Protein AF-A0A2R6D228-F1 (afdb_monomer_lite)

pLDDT: mean 75.52, std 16.78, range [39.47, 97.06]

Sequence (105 aa):
MRTRSTAFRLDEDVYERLKSEKRDDETFSEVVNRLIGDWSLLDLAGTATEAETARHREILEAAEREQLEQRSGLACYRRAIASQYLPLQSKRRVWKLQSSGSATT

Foldseek 3Di:
DPDDDDDDDDDPVVVVVLVVQDDPPDDSVVSCCVVPVVDDPVVCPPVDDPVRVVVVVVVVVVVVVVVVVVVVVVVVVVVVVCVVCVVVVVVVVVVVVPPPPDDDD

Structure (mmCIF, N/CA/C/O backbone):
data_AF-A0A2R6D228-F1
#
_entry.id   AF-A0A2R6D228-F1
#
loop_
_atom_site.group_PDB
_atom_site.id
_atom_site.type_symbol
_atom_site.label_atom_id
_atom_site.label_alt_id
_atom_site.label_comp_id
_atom_site.label_asym_id
_atom_site.label_entity_id
_atom_site.label_seq_id
_atom_site.pdbx_PDB_ins_code
_atom_site.Cartn_x
_atom_site.Cartn_y
_atom_site.Cartn_z
_atom_site.occupancy
_atom_site.B_iso_or_equiv
_atom_site.auth_seq_id
_atom_site.auth_comp_id
_atom_site.auth_asym_id
_atom_site.auth_atom_id
_atom_site.pdbx_PDB_model_num
ATOM 1 N N . MET A 1 1 ? -0.927 -9.260 25.481 1.00 40.56 1 MET A N 1
ATOM 2 C CA . MET A 1 1 ? -0.517 -9.204 24.059 1.00 40.56 1 MET A CA 1
ATOM 3 C C . MET A 1 1 ? 0.795 -8.438 23.961 1.00 40.56 1 MET A C 1
ATOM 5 O O . MET A 1 1 ? 0.887 -7.377 24.557 1.00 40.56 1 MET A O 1
ATOM 9 N N . ARG A 1 2 ? 1.821 -8.964 23.278 1.00 44.84 2 ARG A N 1
ATOM 10 C CA . ARG A 1 2 ? 3.023 -8.181 22.936 1.00 44.84 2 ARG A CA 1
ATOM 11 C C . ARG A 1 2 ? 2.704 -7.404 21.659 1.00 44.84 2 ARG A C 1
ATOM 13 O O . ARG 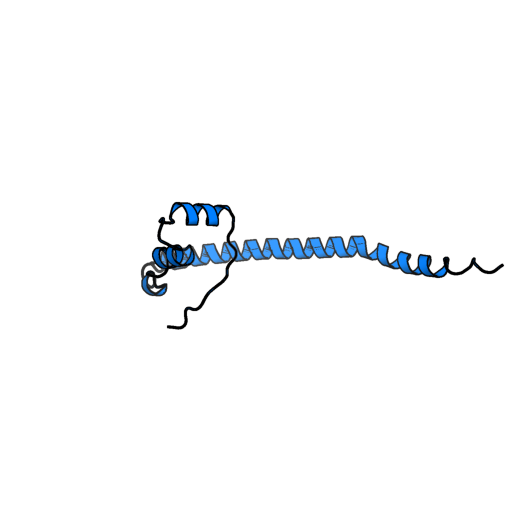A 1 2 ? 2.608 -8.021 20.602 1.00 44.84 2 ARG A O 1
ATOM 20 N N . THR A 1 3 ? 2.485 -6.097 21.751 1.00 52.47 3 THR A N 1
ATOM 21 C CA . THR A 1 3 ? 2.372 -5.231 20.572 1.00 52.47 3 THR A CA 1
ATOM 22 C C . THR A 1 3 ? 3.727 -5.197 19.869 1.00 52.47 3 THR A C 1
ATOM 24 O O . THR A 1 3 ? 4.739 -4.826 20.461 1.00 52.47 3 THR A O 1
ATOM 27 N N . ARG A 1 4 ? 3.774 -5.660 18.616 1.00 64.81 4 ARG A N 1
ATOM 28 C CA . ARG A 1 4 ? 4.955 -5.512 17.761 1.00 64.81 4 ARG A CA 1
ATOM 29 C C . ARG A 1 4 ? 4.907 -4.105 17.169 1.00 64.81 4 ARG A C 1
ATOM 31 O O . ARG A 1 4 ? 3.998 -3.805 16.403 1.00 64.81 4 ARG A O 1
ATOM 38 N N . SER A 1 5 ? 5.843 -3.241 17.550 1.00 66.06 5 SER A N 1
ATOM 39 C CA . SER A 1 5 ? 6.001 -1.919 16.946 1.00 66.06 5 SER A CA 1
ATOM 40 C C . SER A 1 5 ? 6.887 -2.020 15.703 1.00 66.06 5 SER A C 1
ATOM 42 O O . SER A 1 5 ? 7.969 -2.605 15.745 1.00 66.06 5 SER A O 1
ATOM 44 N N . THR A 1 6 ? 6.418 -1.455 14.591 1.00 74.50 6 THR A N 1
ATOM 45 C CA . THR A 1 6 ? 7.163 -1.379 13.327 1.00 74.50 6 THR A CA 1
ATOM 46 C C . THR A 1 6 ? 7.431 0.088 13.026 1.00 74.50 6 THR A C 1
ATOM 48 O O . THR A 1 6 ? 6.497 0.884 12.990 1.00 74.50 6 THR A O 1
ATOM 51 N N . ALA A 1 7 ? 8.698 0.455 12.834 1.00 79.88 7 ALA A N 1
ATOM 52 C CA . ALA A 1 7 ? 9.090 1.805 12.445 1.00 79.88 7 ALA A CA 1
ATOM 53 C C . ALA A 1 7 ? 9.343 1.853 10.934 1.00 79.88 7 ALA A C 1
ATOM 55 O O . ALA A 1 7 ? 10.078 1.023 10.401 1.00 79.88 7 ALA A O 1
ATOM 56 N N . PHE A 1 8 ? 8.755 2.831 10.252 1.00 80.94 8 PHE A N 1
ATOM 57 C CA . PHE A 1 8 ? 8.920 3.054 8.819 1.00 80.94 8 PHE A CA 1
ATOM 58 C C . PHE A 1 8 ? 9.092 4.548 8.541 1.00 80.94 8 PHE A C 1
ATOM 60 O O . PHE A 1 8 ? 8.713 5.395 9.351 1.00 80.94 8 PHE A O 1
ATOM 67 N N . ARG A 1 9 ? 9.731 4.874 7.416 1.00 86.31 9 ARG A N 1
ATOM 68 C CA . ARG A 1 9 ? 9.870 6.253 6.942 1.00 86.31 9 ARG A CA 1
ATOM 69 C C . ARG A 1 9 ? 8.703 6.560 6.018 1.00 86.31 9 ARG A C 1
ATOM 71 O O . ARG A 1 9 ? 8.395 5.752 5.147 1.00 86.31 9 ARG A O 1
ATOM 78 N N . LEU A 1 10 ? 8.087 7.715 6.222 1.00 85.56 10 LEU A N 1
ATOM 79 C CA . LEU A 1 10 ? 7.065 8.248 5.338 1.00 85.56 10 LEU A CA 1
ATOM 80 C C . LEU A 1 10 ? 7.624 9.439 4.582 1.00 85.56 10 LEU A C 1
ATOM 82 O O . LEU A 1 10 ? 8.428 10.196 5.128 1.00 85.56 10 LEU A O 1
ATOM 86 N N . ASP A 1 11 ? 7.186 9.562 3.337 1.00 92.44 11 ASP A N 1
ATOM 87 C CA . ASP A 1 11 ? 7.305 10.810 2.602 1.00 92.44 11 ASP A CA 1
ATOM 88 C C . ASP A 1 11 ? 6.315 11.842 3.172 1.00 92.44 11 ASP A C 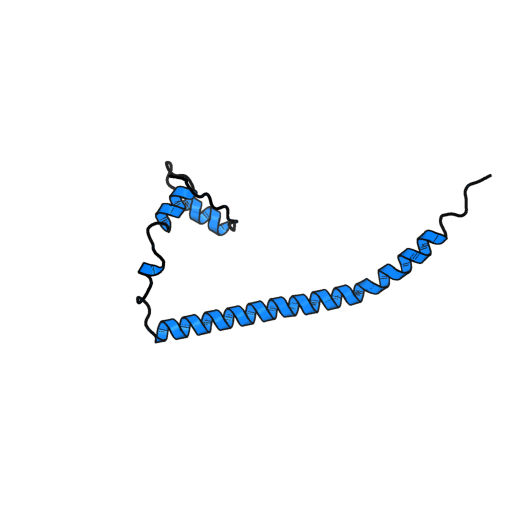1
ATOM 90 O O . ASP A 1 11 ? 5.313 11.465 3.793 1.00 92.44 11 ASP A O 1
ATOM 94 N N . GLU A 1 12 ? 6.597 13.127 2.976 1.00 90.44 12 GLU A N 1
ATOM 95 C CA . GLU A 1 12 ? 5.819 14.228 3.557 1.00 90.44 12 GLU A CA 1
ATOM 96 C C . GLU A 1 12 ? 4.367 14.197 3.064 1.00 90.44 12 GLU A C 1
ATOM 98 O O . GLU A 1 12 ? 3.428 14.283 3.857 1.00 90.44 12 GLU A O 1
ATOM 103 N N . ASP A 1 13 ? 4.174 13.944 1.769 1.00 90.50 13 ASP A N 1
ATOM 104 C CA . ASP A 1 13 ? 2.842 13.873 1.162 1.00 90.50 13 ASP A CA 1
ATOM 105 C C . ASP A 1 13 ? 2.002 12.736 1.768 1.00 90.50 13 ASP A C 1
ATOM 107 O O . ASP A 1 13 ? 0.786 12.848 1.957 1.00 90.50 13 ASP A O 1
ATOM 111 N N . VAL A 1 14 ? 2.656 11.623 2.112 1.00 89.00 14 VAL A N 1
ATOM 112 C CA . VAL A 1 14 ? 2.002 10.469 2.741 1.00 89.00 14 VAL A CA 1
ATOM 113 C C . VAL A 1 14 ? 1.674 10.769 4.200 1.00 89.00 14 VAL A C 1
ATOM 115 O O . VAL A 1 14 ? 0.610 10.370 4.680 1.00 89.00 14 VAL A O 1
ATOM 118 N N . TYR A 1 15 ? 2.557 11.482 4.903 1.00 88.88 15 TYR A N 1
ATOM 119 C CA . TYR A 1 15 ? 2.316 11.909 6.277 1.00 88.88 15 TYR A CA 1
ATOM 120 C C . TYR A 1 15 ? 1.099 12.836 6.376 1.00 88.88 15 TYR A C 1
ATOM 122 O O . TYR A 1 15 ? 0.205 12.577 7.187 1.00 88.88 15 TYR A O 1
ATOM 130 N N . GLU A 1 16 ? 1.011 13.859 5.525 1.00 91.06 16 GLU A N 1
ATOM 131 C CA . GLU A 1 16 ? -0.117 14.797 5.549 1.00 91.06 16 GLU A CA 1
ATOM 132 C C . GLU A 1 16 ? -1.441 14.116 5.177 1.00 91.06 16 GLU A C 1
ATOM 134 O O . GLU A 1 16 ? -2.469 14.377 5.806 1.00 91.06 16 GLU A O 1
ATOM 139 N N . ARG A 1 17 ? -1.421 13.149 4.253 1.00 89.56 17 ARG A N 1
ATOM 140 C CA . ARG A 1 17 ? -2.608 12.336 3.949 1.00 89.56 17 ARG A CA 1
ATOM 141 C C . ARG A 1 17 ? -3.026 11.435 5.113 1.00 89.56 17 ARG A C 1
ATOM 143 O O . ARG A 1 17 ? -4.213 11.267 5.374 1.00 89.56 17 ARG A O 1
ATOM 150 N N . LEU A 1 18 ? -2.073 10.848 5.834 1.00 89.00 18 LEU A N 1
ATOM 151 C CA . LEU A 1 18 ? -2.393 10.033 7.008 1.00 89.00 18 LEU A CA 1
ATOM 152 C C . LEU A 1 18 ? -2.959 10.897 8.145 1.00 89.00 18 LEU A C 1
ATOM 154 O O . LEU A 1 18 ? -3.845 10.471 8.883 1.00 89.00 18 LEU A O 1
ATOM 158 N N . LYS A 1 19 ? -2.461 12.127 8.265 1.00 88.00 19 LYS A N 1
ATOM 159 C CA . LYS A 1 19 ? -2.907 13.118 9.243 1.00 88.00 19 LYS A CA 1
ATOM 160 C C . LYS A 1 19 ? -4.302 13.663 8.937 1.00 88.00 19 LYS A C 1
ATOM 162 O O . LYS A 1 19 ? -5.049 13.884 9.883 1.00 88.00 19 LYS A O 1
ATOM 167 N N . SER A 1 20 ? -4.686 13.833 7.669 1.00 90.50 20 SER A N 1
ATOM 168 C CA . SER A 1 20 ? -6.050 14.265 7.314 1.00 90.50 20 SER A CA 1
ATOM 169 C C . SER A 1 20 ? -7.120 13.230 7.664 1.00 90.50 20 SER A C 1
ATOM 171 O O . SER A 1 20 ? -8.254 13.590 7.957 1.00 90.50 20 SER A O 1
ATOM 173 N N . GLU A 1 21 ? -6.762 11.947 7.647 1.00 87.81 21 GLU A N 1
ATOM 174 C CA . GLU A 1 21 ? -7.660 10.837 7.992 1.00 87.81 21 GLU A CA 1
ATOM 175 C C . GLU A 1 21 ? -7.711 10.540 9.501 1.00 87.81 21 GLU A C 1
ATOM 177 O O . GLU A 1 21 ? -8.530 9.726 9.947 1.00 87.81 21 GLU A O 1
ATOM 182 N N . LYS A 1 22 ? -6.832 11.175 10.289 1.00 90.88 22 LYS A N 1
ATOM 183 C CA . LYS A 1 22 ? -6.690 10.956 11.729 1.00 90.88 22 LYS A CA 1
ATOM 184 C C . LYS A 1 22 ? -7.851 11.596 12.497 1.00 90.88 22 LYS A C 1
ATOM 186 O O . LYS A 1 22 ? -8.100 12.793 12.391 1.00 90.88 22 LYS A O 1
ATOM 191 N N . ARG A 1 23 ? -8.500 10.805 13.348 1.00 90.06 23 ARG A N 1
ATOM 192 C CA . ARG A 1 23 ? -9.476 11.252 14.354 1.00 90.06 23 ARG A CA 1
ATOM 193 C C . ARG A 1 23 ? -8.776 11.768 15.618 1.00 90.06 23 ARG A C 1
ATOM 195 O O . ARG A 1 23 ? -7.620 11.439 15.900 1.00 90.06 23 ARG A O 1
ATOM 202 N N . ASP A 1 24 ? -9.478 12.576 16.403 1.00 82.69 24 ASP A N 1
ATOM 203 C CA . ASP A 1 24 ? -8.887 1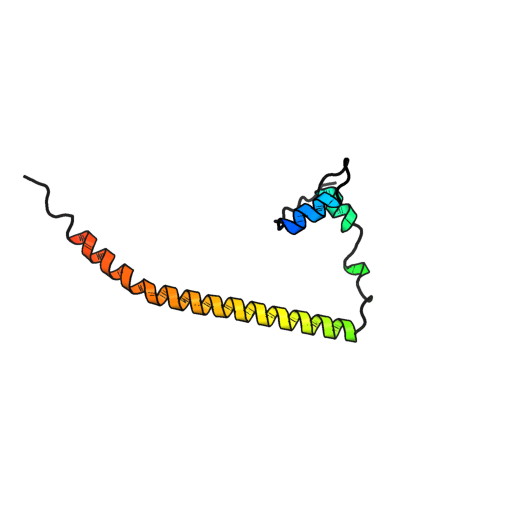3.254 17.565 1.00 82.69 24 ASP A CA 1
ATOM 204 C C . ASP A 1 24 ? -8.380 12.273 18.638 1.00 82.69 24 ASP A C 1
ATOM 206 O O . ASP A 1 24 ? -7.278 12.457 19.158 1.00 82.69 24 ASP A O 1
ATOM 210 N N . ASP A 1 25 ? -9.101 11.170 18.861 1.00 86.81 25 ASP A N 1
ATOM 211 C CA . ASP A 1 25 ? -8.812 10.175 19.907 1.00 86.81 25 ASP A CA 1
ATOM 212 C C . ASP A 1 25 ? -7.891 9.011 19.482 1.00 86.81 25 ASP A C 1
ATOM 214 O O . ASP A 1 25 ? -7.702 8.075 20.255 1.00 86.81 25 ASP A O 1
ATOM 218 N N . GLU A 1 26 ? -7.312 9.024 18.273 1.00 85.31 26 GLU A N 1
ATOM 219 C CA . GLU A 1 26 ? -6.446 7.928 17.791 1.00 85.31 26 GLU A CA 1
ATOM 220 C C . GLU A 1 26 ? -4.986 8.352 17.575 1.00 85.31 26 GLU A C 1
ATOM 222 O O . GLU A 1 26 ? -4.670 9.495 17.232 1.00 85.31 26 GLU A O 1
ATOM 227 N N . THR A 1 27 ? -4.063 7.413 17.761 1.00 88.38 27 THR A N 1
ATOM 228 C CA . THR A 1 27 ? -2.649 7.528 17.385 1.00 88.38 27 THR A CA 1
ATOM 229 C C . THR A 1 27 ? -2.449 7.165 15.914 1.00 88.38 27 THR A C 1
ATOM 231 O O . THR A 1 27 ? -3.231 6.423 15.331 1.00 88.38 27 THR A O 1
ATOM 234 N N . PHE A 1 28 ? -1.352 7.611 15.297 1.00 85.38 28 PHE A N 1
ATOM 235 C CA . PHE A 1 28 ? -1.040 7.244 13.907 1.00 85.38 28 PHE A CA 1
ATOM 236 C C . PHE A 1 28 ? -0.975 5.728 13.678 1.00 85.38 28 PHE A C 1
ATOM 238 O O . PHE A 1 28 ? -1.433 5.241 12.650 1.00 85.38 28 PHE A O 1
ATOM 245 N N . SER A 1 29 ? -0.448 4.969 14.640 1.00 83.06 29 SER A N 1
ATOM 246 C CA . SER A 1 29 ? -0.422 3.505 14.565 1.00 83.06 29 SER A CA 1
ATOM 247 C C . SER A 1 29 ? -1.831 2.903 14.532 1.00 83.06 29 SER A C 1
ATOM 249 O O . SER A 1 29 ? -2.054 1.902 13.856 1.00 83.06 29 SER A O 1
ATOM 251 N N . GLU A 1 30 ? -2.787 3.512 15.235 1.00 86.25 30 GLU A N 1
ATOM 252 C CA . GLU A 1 30 ? -4.193 3.096 15.234 1.00 86.25 30 GLU A CA 1
ATOM 253 C C . GLU A 1 30 ? -4.905 3.503 13.944 1.00 86.25 30 GLU A C 1
ATOM 255 O O . GLU A 1 30 ? -5.643 2.685 13.404 1.00 86.25 30 GLU A O 1
ATOM 260 N N . VAL A 1 31 ? -4.608 4.686 13.387 1.00 90.00 31 VAL A N 1
ATOM 261 C CA . VAL A 1 31 ? -5.086 5.091 12.049 1.00 90.00 31 VAL A CA 1
ATOM 262 C C . VAL A 1 31 ? -4.667 4.052 11.016 1.00 90.00 31 VAL A C 1
ATOM 264 O O . VAL A 1 31 ? -5.494 3.556 10.257 1.00 90.00 31 VAL A O 1
ATOM 267 N N . VAL A 1 32 ? -3.378 3.695 11.006 1.00 85.50 32 VAL A N 1
ATOM 268 C CA . VAL A 1 32 ? -2.835 2.700 10.078 1.00 85.50 32 VAL A CA 1
ATOM 269 C C . VAL A 1 32 ? -3.542 1.365 10.293 1.00 85.50 32 VAL A C 1
ATOM 271 O O . VAL A 1 32 ? -4.102 0.821 9.349 1.00 85.50 32 VAL A O 1
ATOM 274 N N . ASN A 1 33 ? -3.625 0.867 11.526 1.00 84.19 33 ASN A N 1
ATOM 275 C CA . ASN A 1 33 ? -4.330 -0.388 11.793 1.00 84.19 33 ASN A CA 1
ATOM 276 C C . ASN A 1 33 ? -5.818 -0.345 11.402 1.00 84.19 33 ASN A C 1
ATOM 278 O O . ASN A 1 33 ? -6.335 -1.352 10.944 1.00 84.19 33 ASN A O 1
ATOM 282 N N . ARG A 1 34 ? -6.506 0.794 11.513 1.00 86.06 34 ARG A N 1
ATOM 283 C CA . ARG A 1 34 ? -7.895 0.945 11.050 1.00 86.06 34 ARG A CA 1
ATOM 284 C C . ARG A 1 34 ? -7.999 0.930 9.526 1.00 86.06 34 ARG A C 1
ATOM 286 O O . ARG A 1 34 ? -8.917 0.333 8.979 1.00 86.06 34 ARG A O 1
ATOM 293 N N . LEU A 1 35 ? -7.090 1.620 8.841 1.00 84.31 35 LEU A N 1
ATOM 294 C CA . LEU A 1 35 ? -7.131 1.751 7.385 1.00 84.31 35 LEU A CA 1
ATOM 295 C C . LEU A 1 35 ? -6.678 0.477 6.663 1.00 84.31 35 LEU A C 1
ATOM 297 O O . LEU A 1 35 ? -7.191 0.193 5.586 1.00 84.31 35 LEU A O 1
ATOM 301 N N . ILE A 1 36 ? -5.719 -0.265 7.227 1.00 80.06 36 ILE A N 1
ATOM 302 C CA . ILE A 1 36 ? -5.105 -1.428 6.562 1.00 80.06 36 ILE A CA 1
ATOM 303 C C . ILE A 1 36 ? -5.140 -2.725 7.378 1.00 80.06 36 ILE A C 1
ATOM 305 O O . ILE A 1 36 ? -4.876 -3.786 6.825 1.00 80.06 36 ILE A O 1
ATOM 309 N N . GLY A 1 37 ? -5.423 -2.673 8.679 1.00 73.56 37 GLY A N 1
ATOM 310 C CA . GLY A 1 37 ? -5.310 -3.837 9.566 1.00 73.56 37 GLY A CA 1
ATOM 311 C C . GLY A 1 37 ? -6.439 -4.855 9.420 1.00 73.56 37 GLY A C 1
ATOM 312 O O . GLY A 1 37 ? -6.211 -6.030 9.698 1.00 73.56 37 GLY A O 1
ATOM 313 N N . ASP A 1 38 ? -7.609 -4.436 8.934 1.00 69.00 38 ASP A N 1
ATOM 314 C CA . ASP A 1 38 ? -8.733 -5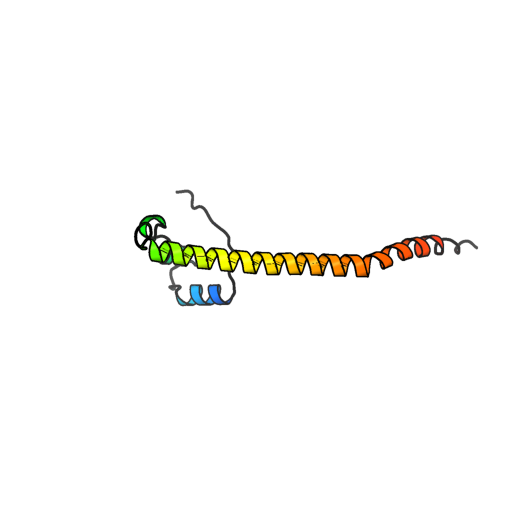.342 8.661 1.00 69.00 38 ASP A CA 1
ATOM 315 C C . ASP A 1 38 ? -8.618 -6.048 7.300 1.00 69.00 38 ASP A C 1
ATOM 317 O O . ASP A 1 38 ? -9.402 -6.944 7.005 1.00 69.00 38 ASP A O 1
ATOM 321 N N . TRP A 1 39 ? -7.665 -5.645 6.454 1.00 69.62 39 TRP A N 1
ATOM 322 C CA . TRP A 1 39 ? -7.519 -6.181 5.103 1.00 69.62 39 TRP A CA 1
ATOM 323 C C . TRP A 1 39 ? -6.419 -7.237 5.108 1.00 69.62 39 TRP A C 1
ATOM 325 O O . TRP A 1 39 ? -5.227 -6.921 5.192 1.00 69.62 39 TRP A O 1
ATOM 335 N N . SER A 1 40 ? -6.797 -8.510 4.998 1.00 73.88 40 SER A N 1
ATOM 336 C CA . SER A 1 40 ? -5.819 -9.562 4.752 1.00 73.88 40 SER A CA 1
ATOM 337 C C . SER A 1 40 ? -5.401 -9.520 3.285 1.00 73.88 40 SER A C 1
ATOM 339 O O . SER A 1 40 ? -6.239 -9.449 2.391 1.00 73.88 40 SER A O 1
ATOM 341 N N . LEU A 1 41 ? -4.102 -9.661 2.994 1.00 71.81 41 LEU A N 1
ATOM 342 C CA . LEU A 1 41 ? -3.652 -9.882 1.610 1.00 71.81 41 LEU A CA 1
ATOM 343 C C . LEU A 1 41 ? -4.301 -11.129 0.990 1.00 71.81 41 LEU A C 1
ATOM 345 O O . LEU A 1 41 ? -4.424 -11.216 -0.229 1.00 71.81 41 LEU A O 1
ATOM 349 N N . LEU A 1 42 ? -4.735 -12.082 1.821 1.00 79.12 42 LEU A N 1
ATOM 350 C CA . LEU A 1 42 ? -5.484 -13.249 1.365 1.00 79.12 42 LEU A CA 1
ATOM 351 C C . LEU A 1 42 ? -6.903 -12.895 0.904 1.00 79.12 42 LEU A C 1
ATOM 353 O O . LEU A 1 42 ? -7.420 -13.593 0.040 1.00 79.12 42 LEU A O 1
ATOM 357 N N . ASP A 1 43 ? -7.497 -11.805 1.394 1.00 80.94 43 ASP A N 1
ATOM 358 C CA . ASP A 1 43 ? -8.826 -11.350 0.955 1.00 80.94 43 ASP A CA 1
ATOM 359 C C . ASP A 1 43 ? -8.794 -10.808 -0.482 1.00 80.94 43 ASP A C 1
ATOM 361 O O . ASP A 1 43 ? -9.813 -10.760 -1.165 1.00 80.94 43 ASP A O 1
ATOM 365 N N . LEU A 1 44 ? -7.607 -10.437 -0.973 1.00 79.25 44 LEU A N 1
ATOM 366 C CA . LEU A 1 44 ? -7.383 -10.039 -2.362 1.00 79.25 44 LEU A CA 1
ATOM 367 C C . LEU A 1 44 ? -7.120 -11.244 -3.282 1.00 79.25 44 LEU A C 1
ATOM 369 O O . LEU A 1 44 ? -7.158 -11.100 -4.508 1.00 79.25 44 LEU A O 1
ATOM 373 N N . ALA A 1 45 ? -6.853 -12.434 -2.735 1.00 83.00 45 ALA A N 1
ATOM 374 C CA . ALA A 1 45 ? -6.541 -13.612 -3.534 1.00 83.00 45 ALA A CA 1
ATOM 375 C C . ALA A 1 45 ? -7.766 -14.074 -4.342 1.00 83.00 45 ALA A C 1
ATOM 377 O O . ALA A 1 45 ? -8.863 -14.224 -3.816 1.00 83.00 45 ALA A O 1
ATOM 378 N N . GLY A 1 46 ? -7.574 -14.309 -5.642 1.00 83.38 46 GLY A N 1
ATOM 379 C CA . GLY A 1 46 ? -8.642 -14.758 -6.545 1.00 83.38 46 GLY A CA 1
ATOM 380 C C . GLY A 1 46 ? -9.615 -13.664 -7.003 1.00 83.38 46 GLY A C 1
ATOM 381 O O . GLY A 1 46 ? -10.535 -13.966 -7.755 1.00 83.38 46 GLY A O 1
ATOM 382 N N . THR A 1 47 ? -9.411 -12.405 -6.599 1.00 88.50 47 THR A N 1
ATOM 383 C CA . THR A 1 47 ? -10.227 -11.267 -7.071 1.00 88.50 47 THR A CA 1
ATOM 384 C C . THR A 1 47 ? -9.880 -10.829 -8.496 1.00 88.50 47 THR A C 1
ATOM 386 O O . THR A 1 47 ? -10.736 -10.298 -9.197 1.00 88.50 47 THR A O 1
ATOM 389 N N . ALA A 1 48 ? -8.642 -11.070 -8.935 1.00 87.06 48 ALA A N 1
ATOM 390 C CA . ALA A 1 48 ? -8.171 -10.743 -10.275 1.00 87.06 48 ALA A CA 1
ATOM 391 C C . ALA A 1 48 ? -8.294 -11.944 -11.219 1.00 87.06 48 ALA A C 1
ATOM 393 O O . ALA A 1 48 ? -7.958 -13.077 -10.863 1.00 87.06 48 ALA A O 1
ATOM 394 N N . THR A 1 49 ? -8.702 -11.680 -12.457 1.00 91.69 49 THR A N 1
ATOM 395 C CA . THR A 1 49 ? -8.676 -12.671 -13.538 1.00 91.69 49 THR A CA 1
ATOM 396 C C . THR A 1 49 ? -7.239 -13.010 -13.953 1.00 91.69 49 THR A C 1
ATOM 398 O O . THR A 1 49 ? -6.289 -12.269 -13.678 1.00 91.69 49 THR A O 1
ATOM 401 N N . GLU A 1 50 ? -7.051 -14.124 -14.668 1.00 92.25 50 GLU A N 1
ATOM 402 C CA . GLU A 1 50 ? -5.733 -14.497 -15.203 1.00 92.25 50 GLU A CA 1
ATOM 403 C C . GLU A 1 50 ? -5.164 -13.421 -16.139 1.00 92.25 50 GLU A C 1
ATOM 405 O O . GLU A 1 50 ? -3.974 -13.115 -16.080 1.00 92.25 50 GLU A O 1
ATOM 410 N N . ALA A 1 51 ? -6.019 -12.797 -16.957 1.00 93.19 51 ALA A N 1
ATOM 411 C CA . ALA A 1 51 ? -5.627 -11.728 -17.871 1.00 93.19 51 ALA A CA 1
ATOM 412 C C . ALA A 1 51 ? -5.175 -10.461 -17.126 1.00 93.19 51 ALA A C 1
ATOM 414 O O . ALA A 1 51 ? -4.150 -9.870 -17.467 1.00 93.19 51 ALA A O 1
ATOM 415 N N . GLU A 1 52 ? -5.896 -10.058 -16.077 1.00 93.06 52 GLU A N 1
ATOM 416 C CA . GLU A 1 52 ? -5.492 -8.932 -15.224 1.00 93.06 52 GLU A CA 1
ATOM 417 C C . GLU A 1 52 ? -4.198 -9.240 -14.469 1.00 93.06 52 GLU A C 1
ATOM 419 O O . GLU A 1 52 ? -3.322 -8.383 -14.361 1.00 93.06 52 GLU A O 1
ATOM 424 N N . THR A 1 53 ? -4.040 -10.478 -14.002 1.00 92.69 53 THR A N 1
ATOM 425 C CA . THR A 1 53 ? -2.810 -10.948 -13.354 1.00 92.69 53 THR A CA 1
ATOM 426 C C . THR A 1 53 ? -1.620 -10.901 -14.315 1.00 92.69 53 THR A C 1
ATOM 428 O O . THR A 1 53 ? -0.540 -10.446 -13.934 1.00 92.69 53 THR A O 1
ATOM 431 N N . ALA A 1 54 ? -1.809 -11.327 -15.567 1.00 94.31 54 ALA A N 1
ATOM 432 C CA . ALA A 1 54 ? -0.783 -11.260 -16.605 1.00 94.31 54 ALA A CA 1
ATOM 433 C C . ALA A 1 54 ? -0.385 -9.809 -16.904 1.00 94.31 54 ALA A C 1
ATOM 435 O O . ALA A 1 54 ? 0.800 -9.484 -16.856 1.00 94.31 54 ALA A O 1
ATOM 436 N N . ARG A 1 55 ? -1.366 -8.915 -17.087 1.00 95.12 55 ARG A N 1
ATOM 437 C CA . ARG A 1 55 ? -1.113 -7.478 -17.275 1.00 95.12 55 ARG A CA 1
ATOM 438 C C . ARG A 1 55 ? -0.341 -6.880 -16.094 1.00 95.12 55 ARG A C 1
ATOM 440 O O . ARG A 1 55 ? 0.625 -6.151 -16.303 1.00 95.12 55 ARG A O 1
ATOM 447 N N . HIS A 1 56 ? -0.750 -7.159 -14.855 1.00 92.19 56 HIS A N 1
ATOM 448 C CA . HIS A 1 56 ? -0.037 -6.655 -13.677 1.00 92.19 56 HIS A CA 1
ATOM 449 C C . HIS A 1 56 ? 1.415 -7.138 -13.642 1.00 92.19 56 HIS A C 1
ATOM 451 O O . HIS A 1 56 ? 2.305 -6.353 -13.317 1.00 92.19 56 HIS A O 1
ATOM 457 N N . ARG A 1 57 ? 1.669 -8.396 -14.022 1.00 94.19 57 ARG A N 1
ATOM 458 C CA . ARG A 1 57 ? 3.029 -8.936 -14.113 1.00 94.19 57 ARG A CA 1
ATOM 459 C C . ARG A 1 57 ? 3.869 -8.184 -15.146 1.00 94.19 57 ARG A C 1
ATOM 461 O O . ARG A 1 57 ? 4.979 -7.780 -14.822 1.00 94.19 57 ARG A O 1
ATOM 468 N N . GLU A 1 58 ? 3.324 -7.915 -16.329 1.00 96.44 58 GLU A N 1
ATOM 469 C CA . GLU A 1 58 ? 4.017 -7.137 -17.367 1.00 96.44 58 GLU A CA 1
ATOM 470 C C . GLU A 1 58 ? 4.375 -5.718 -16.899 1.00 96.44 58 GLU A C 1
ATOM 472 O O . GLU A 1 58 ? 5.484 -5.243 -17.153 1.00 96.44 58 GLU A O 1
ATOM 477 N N . ILE A 1 59 ? 3.465 -5.047 -16.181 1.00 97.06 59 ILE A N 1
ATOM 478 C CA . ILE A 1 59 ? 3.711 -3.708 -15.621 1.00 97.06 59 ILE A CA 1
ATOM 479 C C . ILE A 1 59 ? 4.852 -3.750 -14.596 1.00 97.06 59 ILE A C 1
ATOM 481 O O . ILE A 1 59 ? 5.751 -2.909 -14.644 1.00 97.06 59 ILE A O 1
ATOM 485 N N . LEU A 1 60 ? 4.838 -4.730 -13.686 1.00 95.38 60 LEU A N 1
ATOM 486 C CA . LEU A 1 60 ? 5.885 -4.886 -12.673 1.00 95.38 60 LEU A CA 1
ATOM 487 C C . LEU A 1 60 ? 7.247 -5.195 -13.306 1.00 95.38 60 LEU A C 1
ATOM 489 O O . LEU A 1 60 ? 8.241 -4.573 -12.937 1.00 95.38 60 LEU A O 1
ATOM 493 N N . GLU A 1 61 ? 7.293 -6.093 -14.292 1.00 95.25 61 GLU A N 1
ATOM 494 C CA . GLU A 1 61 ? 8.521 -6.414 -15.029 1.00 95.25 61 GLU A CA 1
ATOM 495 C C . GLU A 1 61 ? 9.072 -5.193 -15.780 1.00 95.25 61 GLU A C 1
ATOM 497 O O . GLU A 1 61 ? 10.285 -4.975 -15.813 1.00 95.25 61 GLU A O 1
ATOM 502 N N . ALA A 1 62 ? 8.204 -4.369 -16.374 1.00 93.75 62 ALA A N 1
ATOM 503 C CA . ALA A 1 62 ? 8.619 -3.135 -17.033 1.00 93.75 62 ALA A CA 1
ATOM 504 C C . ALA A 1 62 ? 9.223 -2.128 -16.041 1.00 93.75 62 ALA A C 1
ATOM 506 O O . ALA A 1 62 ? 10.306 -1.602 -16.304 1.00 93.75 62 ALA A O 1
ATOM 507 N N . ALA A 1 63 ? 8.572 -1.915 -14.894 1.00 92.50 63 ALA A N 1
ATOM 508 C CA . ALA A 1 63 ? 9.071 -1.026 -13.847 1.00 92.50 63 ALA A CA 1
ATOM 509 C C . ALA A 1 63 ? 10.403 -1.520 -13.253 1.00 92.50 63 ALA A C 1
ATOM 511 O O . ALA A 1 63 ? 11.313 -0.726 -13.007 1.00 92.50 63 ALA A O 1
ATOM 512 N N . GLU A 1 64 ? 10.559 -2.834 -13.058 1.00 92.25 64 GLU A N 1
ATOM 513 C CA . GLU A 1 64 ? 11.818 -3.410 -12.582 1.00 92.25 64 GLU A CA 1
ATOM 514 C C . GLU A 1 64 ? 12.949 -3.205 -13.596 1.00 92.25 64 GLU A C 1
ATOM 516 O O . GLU A 1 64 ? 14.042 -2.782 -13.206 1.00 92.25 64 GLU A O 1
ATOM 521 N N . ARG A 1 65 ? 12.693 -3.439 -14.892 1.00 91.12 65 ARG A N 1
ATOM 522 C CA . ARG A 1 65 ? 13.672 -3.157 -15.954 1.00 91.12 65 ARG A CA 1
ATOM 523 C C . ARG A 1 65 ? 14.102 -1.694 -15.944 1.00 91.12 65 ARG A C 1
ATOM 525 O O . ARG A 1 65 ? 15.301 -1.431 -15.914 1.00 91.12 65 ARG A O 1
ATOM 532 N N . GLU A 1 66 ? 13.152 -0.764 -15.887 1.00 89.88 66 GLU A N 1
ATOM 533 C CA . GLU A 1 66 ? 13.448 0.671 -15.844 1.00 89.88 66 GLU A CA 1
ATOM 534 C C . GLU A 1 66 ? 14.312 1.030 -14.625 1.00 89.88 66 GLU A C 1
ATOM 536 O O . GLU A 1 66 ? 15.351 1.682 -14.749 1.00 89.88 66 GLU A O 1
ATOM 541 N N . GLN A 1 67 ? 13.945 0.541 -13.439 1.00 86.94 67 GLN A N 1
ATOM 542 C CA . GLN A 1 67 ? 14.709 0.794 -12.221 1.00 86.94 67 GLN A CA 1
ATOM 543 C C . GLN A 1 67 ? 16.127 0.201 -12.302 1.00 86.94 67 GLN A C 1
ATOM 545 O O . GLN A 1 67 ? 17.095 0.813 -11.837 1.00 86.94 67 GLN A O 1
ATOM 550 N 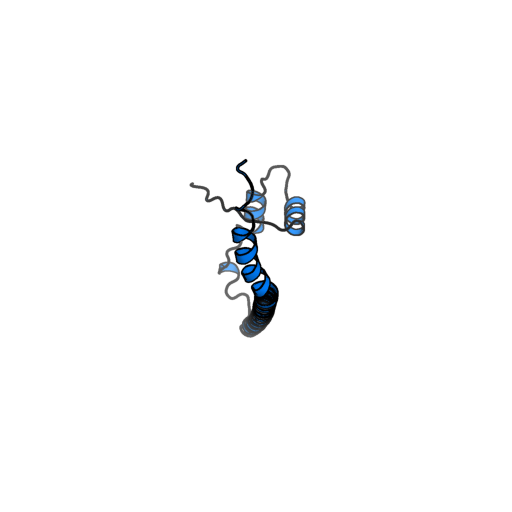N . LEU A 1 68 ? 16.280 -0.994 -12.881 1.00 87.12 68 LEU A N 1
ATOM 551 C CA . LEU A 1 68 ? 17.584 -1.626 -13.087 1.00 87.12 68 LEU A CA 1
ATOM 552 C C . LEU A 1 68 ? 18.444 -0.840 -14.078 1.00 87.12 68 LEU A C 1
ATOM 554 O O . LEU A 1 68 ? 19.636 -0.662 -13.816 1.00 87.12 68 LEU A O 1
ATOM 558 N N . GLU A 1 69 ? 17.862 -0.342 -15.166 1.00 83.94 69 GLU A N 1
ATOM 559 C CA . GLU A 1 69 ? 18.536 0.515 -16.143 1.00 83.94 69 GLU A CA 1
ATOM 560 C C . GLU A 1 69 ? 18.988 1.831 -15.511 1.00 83.94 69 GLU A C 1
ATOM 562 O O . GLU A 1 69 ? 20.163 2.185 -15.626 1.00 83.94 69 GLU A O 1
ATOM 567 N N . GLN A 1 70 ? 18.118 2.504 -14.754 1.00 82.19 70 GLN A N 1
ATOM 568 C CA . GLN A 1 70 ? 18.473 3.709 -13.999 1.00 82.19 70 GLN A CA 1
ATOM 569 C C . GLN A 1 70 ? 19.620 3.424 -13.018 1.00 82.19 70 GLN A C 1
ATOM 571 O O . GLN A 1 70 ? 20.627 4.137 -12.988 1.00 82.19 70 GLN A O 1
ATOM 576 N N . ARG A 1 71 ? 19.523 2.334 -12.248 1.00 79.31 71 ARG A N 1
ATOM 577 C CA . ARG A 1 71 ? 20.550 1.938 -11.273 1.00 79.31 71 ARG A CA 1
ATOM 578 C C . ARG A 1 71 ? 21.877 1.572 -11.946 1.00 79.31 71 ARG A C 1
ATOM 580 O O . ARG A 1 71 ? 22.940 1.914 -11.425 1.00 79.31 71 ARG A O 1
ATOM 587 N N . SER A 1 72 ? 21.829 0.907 -13.098 1.00 80.00 72 SER A N 1
ATOM 588 C CA . SER A 1 72 ? 22.998 0.563 -13.915 1.00 80.00 72 SER A CA 1
ATOM 589 C C . SER A 1 72 ? 23.634 1.808 -14.542 1.00 80.00 72 SER A C 1
ATOM 591 O O . SER A 1 72 ? 24.852 1.986 -14.473 1.00 80.00 72 SER A O 1
ATOM 593 N N . GLY A 1 73 ? 22.819 2.733 -15.054 1.00 77.31 73 GLY A N 1
ATOM 594 C CA . GLY A 1 73 ? 23.257 4.036 -15.550 1.00 77.31 73 GLY A CA 1
ATOM 595 C C . GLY A 1 73 ? 23.971 4.844 -14.467 1.00 77.31 73 GLY A C 1
ATOM 596 O O . GLY A 1 73 ? 25.067 5.359 -14.700 1.00 77.31 73 GLY A O 1
ATOM 597 N N . LEU A 1 74 ? 23.432 4.856 -13.243 1.00 72.94 74 LEU A N 1
ATOM 598 C CA . LEU A 1 74 ? 24.091 5.460 -12.080 1.00 72.94 74 LEU A CA 1
ATOM 599 C C . LEU A 1 74 ? 25.397 4.745 -11.707 1.00 72.94 74 LEU A C 1
ATOM 601 O O . LEU A 1 74 ? 26.367 5.405 -11.331 1.00 72.94 74 LEU A O 1
ATOM 605 N N . ALA A 1 75 ? 25.469 3.418 -11.832 1.00 73.94 75 ALA A N 1
ATOM 606 C CA . ALA A 1 75 ? 26.707 2.671 -11.604 1.00 73.94 75 ALA A CA 1
ATOM 607 C C . ALA A 1 75 ? 27.784 3.010 -12.653 1.00 73.94 75 ALA A C 1
ATOM 609 O O . ALA A 1 75 ? 28.952 3.200 -12.294 1.00 73.94 75 ALA A O 1
ATOM 610 N N . CYS A 1 76 ? 27.396 3.158 -13.923 1.00 63.25 76 CYS A N 1
ATOM 611 C CA . CYS A 1 76 ? 28.277 3.604 -15.001 1.00 63.25 76 CYS A CA 1
ATOM 612 C C . CYS A 1 76 ? 28.764 5.042 -14.763 1.00 63.25 76 CYS A C 1
ATOM 614 O O . CYS A 1 76 ? 29.968 5.305 -14.807 1.00 63.25 76 CYS A O 1
ATOM 616 N N . TYR A 1 77 ? 27.854 5.951 -14.406 1.00 66.62 77 TYR A N 1
ATOM 617 C CA . TYR A 1 77 ? 28.172 7.342 -14.082 1.00 66.62 77 TYR A CA 1
ATOM 618 C C . TYR A 1 77 ? 29.119 7.456 -12.877 1.00 66.62 77 TYR A C 1
ATOM 620 O O . TYR A 1 77 ? 30.146 8.135 -12.934 1.00 66.62 77 TYR A O 1
ATOM 628 N N . ARG A 1 78 ? 28.848 6.710 -11.800 1.00 69.81 78 ARG A N 1
ATOM 629 C CA . ARG A 1 78 ? 29.695 6.673 -10.600 1.00 69.81 78 ARG A CA 1
ATOM 630 C C . ARG A 1 78 ? 31.093 6.118 -10.891 1.00 69.81 78 ARG A C 1
ATOM 632 O O . ARG A 1 78 ? 32.069 6.615 -10.328 1.00 69.81 78 ARG A O 1
ATOM 639 N N . ARG A 1 79 ? 31.216 5.119 -11.775 1.00 67.44 79 ARG A N 1
ATOM 640 C CA . ARG A 1 79 ? 32.516 4.585 -12.220 1.00 67.44 79 ARG A CA 1
ATOM 641 C C . ARG A 1 79 ? 33.278 5.580 -13.101 1.00 67.44 79 ARG A C 1
ATOM 643 O O . ARG A 1 79 ? 34.486 5.724 -12.914 1.00 67.44 79 ARG A O 1
ATOM 650 N N . ALA A 1 80 ? 32.590 6.291 -13.994 1.00 68.81 80 ALA A N 1
ATOM 651 C CA . ALA A 1 80 ? 33.191 7.338 -14.819 1.00 68.81 80 ALA A CA 1
ATOM 652 C C . ALA A 1 80 ? 33.768 8.476 -13.958 1.00 68.81 80 ALA A C 1
ATOM 654 O O . ALA A 1 80 ? 34.941 8.825 -14.105 1.00 68.81 80 ALA A O 1
ATOM 655 N N . ILE A 1 81 ? 33.001 8.970 -12.978 1.00 65.88 81 ILE A N 1
ATOM 656 C CA . ILE A 1 81 ? 33.478 9.984 -12.025 1.00 65.88 81 ILE A CA 1
ATOM 657 C C . ILE A 1 81 ? 34.674 9.465 -11.220 1.00 65.88 81 ILE A C 1
ATOM 659 O O . ILE A 1 81 ? 35.706 10.131 -11.150 1.00 65.88 81 ILE A O 1
ATOM 663 N N . ALA A 1 82 ? 34.596 8.261 -10.646 1.00 69.50 82 ALA A N 1
ATOM 664 C CA . ALA A 1 82 ? 35.710 7.706 -9.874 1.00 69.50 82 ALA A CA 1
ATOM 665 C C . ALA A 1 82 ? 37.012 7.615 -10.698 1.00 69.50 82 ALA A C 1
ATOM 667 O O . ALA A 1 82 ? 38.083 7.899 -10.166 1.00 69.50 82 ALA A O 1
ATOM 668 N N . SER A 1 83 ? 36.925 7.291 -11.995 1.00 62.22 83 SER A N 1
ATOM 669 C CA . SER A 1 83 ? 38.079 7.279 -12.907 1.00 62.22 83 SER A CA 1
ATOM 670 C C . SER A 1 83 ? 38.633 8.678 -13.183 1.00 62.22 83 SER A C 1
ATOM 672 O O . SER A 1 83 ? 39.849 8.845 -13.265 1.00 62.22 83 SER A O 1
ATOM 674 N N . GLN A 1 84 ? 37.766 9.684 -13.314 1.00 63.22 84 GLN A N 1
ATOM 675 C CA . GLN A 1 84 ? 38.169 11.063 -13.592 1.00 63.22 84 GLN A CA 1
ATOM 676 C C . GLN A 1 84 ? 38.890 11.718 -12.400 1.00 63.22 84 GLN A C 1
ATOM 678 O O . GLN A 1 84 ? 39.789 12.534 -12.602 1.00 63.22 84 GLN A O 1
ATOM 683 N N . TYR A 1 85 ? 38.553 11.332 -11.162 1.00 57.81 85 TYR A N 1
ATOM 684 C CA . TYR A 1 85 ? 39.148 11.894 -9.938 1.00 57.81 85 TYR A CA 1
ATOM 685 C C . TYR A 1 85 ? 40.262 11.039 -9.302 1.00 57.81 85 TYR A C 1
ATOM 687 O O . TYR A 1 85 ? 40.977 11.523 -8.418 1.00 57.81 85 TYR A O 1
ATOM 695 N N . LEU A 1 86 ? 40.492 9.806 -9.772 1.00 54.47 86 LEU A N 1
ATOM 696 C CA . LEU A 1 86 ? 41.606 8.961 -9.319 1.00 54.47 86 LEU A CA 1
ATOM 697 C C . LEU A 1 86 ? 43.021 9.568 -9.507 1.00 54.47 86 LEU A C 1
ATOM 699 O O . LEU A 1 86 ? 43.858 9.356 -8.622 1.00 54.47 86 LEU A O 1
ATOM 703 N N . PRO A 1 87 ? 43.340 10.362 -10.557 1.00 52.19 87 PRO A N 1
ATOM 704 C CA . PRO A 1 87 ? 44.695 10.895 -10.725 1.00 52.19 87 PRO A CA 1
ATOM 705 C C . PRO A 1 87 ? 45.066 12.010 -9.728 1.00 52.19 87 PRO A C 1
ATOM 707 O O . PRO A 1 87 ? 46.236 12.383 -9.652 1.00 52.19 87 PRO A O 1
ATOM 710 N N . LEU A 1 88 ? 44.133 12.521 -8.910 1.00 51.22 88 LEU A N 1
ATOM 711 C CA . LEU A 1 88 ? 44.438 13.538 -7.887 1.00 51.22 88 LEU A CA 1
ATOM 712 C C . LEU A 1 88 ? 45.019 12.955 -6.585 1.00 51.22 88 LEU A C 1
ATOM 714 O O . LEU A 1 88 ? 45.595 13.693 -5.784 1.00 51.22 88 LEU A O 1
ATOM 718 N N . GLN A 1 89 ? 44.930 11.639 -6.371 1.00 52.12 89 GLN A N 1
ATOM 719 C CA . GLN A 1 89 ? 45.461 10.990 -5.163 1.00 52.12 89 GLN A CA 1
ATOM 720 C C . GLN A 1 89 ? 46.964 10.667 -5.263 1.00 52.12 89 GLN A C 1
ATOM 722 O O . GLN A 1 89 ? 47.623 10.492 -4.237 1.00 52.12 89 GLN A O 1
ATOM 727 N N . SER A 1 90 ? 47.549 10.649 -6.469 1.00 48.38 90 SER A N 1
ATOM 728 C CA . SER A 1 90 ? 48.990 10.399 -6.652 1.00 48.38 90 SER A CA 1
ATOM 729 C C . SER A 1 90 ? 49.855 11.611 -6.283 1.00 48.38 90 SER A C 1
ATOM 731 O O . SER A 1 90 ? 50.963 11.446 -5.772 1.00 48.38 90 SER A O 1
ATOM 733 N N . LYS A 1 91 ? 49.333 12.838 -6.429 1.00 48.31 91 LYS A N 1
ATOM 734 C CA . LYS A 1 91 ? 50.056 14.075 -6.074 1.00 48.31 91 LYS A CA 1
ATOM 735 C C . LYS A 1 91 ? 50.095 14.370 -4.569 1.00 48.31 91 LYS A C 1
ATOM 737 O O . LYS A 1 91 ? 50.965 15.112 -4.120 1.00 48.31 91 LYS A O 1
ATOM 742 N N . ARG A 1 92 ? 49.237 13.737 -3.757 1.00 49.41 92 ARG A N 1
ATOM 743 C CA . ARG A 1 92 ? 49.249 13.890 -2.286 1.00 49.41 92 ARG A CA 1
ATOM 744 C C . ARG A 1 92 ? 50.447 13.228 -1.593 1.00 49.41 92 ARG A C 1
ATOM 746 O O . ARG A 1 92 ? 50.757 13.607 -0.466 1.00 49.41 92 ARG A O 1
ATOM 753 N N . ARG A 1 93 ? 51.147 12.283 -2.238 1.00 44.62 93 ARG A N 1
ATOM 754 C CA . ARG A 1 93 ? 52.381 11.693 -1.678 1.00 44.62 93 ARG A CA 1
ATOM 755 C C . ARG A 1 93 ? 53.623 12.566 -1.858 1.00 44.62 93 ARG A C 1
ATOM 757 O O . ARG A 1 93 ? 54.499 12.515 -1.005 1.00 44.62 93 ARG A O 1
ATOM 764 N N . VAL A 1 94 ? 53.679 13.396 -2.900 1.00 46.62 94 VAL A N 1
ATOM 765 C CA . VAL A 1 94 ? 54.833 14.280 -3.154 1.00 46.62 94 VAL A CA 1
ATOM 766 C C . VAL A 1 94 ? 54.863 15.453 -2.169 1.00 46.62 94 VAL A C 1
ATOM 768 O O . VAL A 1 94 ? 55.929 15.831 -1.696 1.00 46.62 94 VAL A O 1
ATOM 771 N N . TRP A 1 95 ? 53.699 15.965 -1.758 1.00 39.47 95 TRP A N 1
ATOM 772 C CA . TRP A 1 95 ? 53.638 17.119 -0.852 1.00 39.47 95 TRP A CA 1
ATOM 773 C C . TRP A 1 95 ? 54.014 16.798 0.605 1.00 39.47 95 TRP A C 1
ATOM 775 O O . TRP A 1 95 ? 54.437 17.684 1.336 1.00 39.47 95 TRP A O 1
ATOM 785 N N . LYS A 1 96 ? 53.924 15.531 1.037 1.00 46.50 96 LYS A N 1
ATOM 786 C CA . LYS A 1 96 ? 54.300 15.139 2.409 1.00 46.50 96 LYS A CA 1
ATOM 787 C C . LYS A 1 96 ? 55.810 14.990 2.634 1.00 46.50 96 LYS A C 1
ATOM 789 O O . LYS A 1 96 ? 56.207 14.917 3.790 1.00 46.50 96 LYS A O 1
ATOM 794 N N . LEU A 1 97 ? 56.634 14.951 1.580 1.00 48.22 97 LEU A N 1
ATOM 795 C CA . LEU A 1 97 ? 58.091 14.788 1.710 1.00 48.22 97 LEU A CA 1
ATOM 796 C C . LEU A 1 97 ? 58.880 16.109 1.651 1.00 48.22 97 LEU A C 1
ATOM 798 O O . LEU A 1 97 ? 60.039 16.128 2.043 1.00 48.22 97 LEU A O 1
ATOM 802 N N . GLN A 1 98 ? 58.277 17.208 1.181 1.00 48.59 98 GLN A N 1
ATOM 803 C CA . GLN A 1 98 ? 58.954 18.512 1.079 1.00 48.59 98 GLN A CA 1
ATOM 804 C C . GLN A 1 98 ? 58.707 19.445 2.274 1.00 48.59 98 GLN A C 1
ATOM 806 O O . GLN A 1 98 ? 59.415 20.434 2.419 1.00 48.59 98 GLN A O 1
ATOM 811 N N . SER A 1 99 ? 57.753 19.136 3.159 1.00 47.47 99 SER A N 1
ATOM 812 C CA . SER A 1 99 ? 57.403 20.004 4.299 1.00 47.47 99 SER A CA 1
ATOM 813 C C . SER A 1 99 ? 58.091 19.643 5.625 1.00 47.47 99 SER A C 1
ATOM 815 O O . SER A 1 99 ? 57.786 20.264 6.636 1.00 47.47 99 SER A O 1
ATOM 817 N N . SER A 1 100 ? 59.004 18.664 5.661 1.00 48.06 100 SER A N 1
ATOM 818 C CA . SER A 1 100 ? 59.690 18.237 6.898 1.00 48.06 100 SER A CA 1
ATOM 819 C C . SER A 1 100 ? 61.149 18.703 7.016 1.00 48.06 100 SER A C 1
ATOM 821 O O . SER A 1 100 ? 61.891 18.161 7.828 1.00 48.06 100 SER A O 1
ATOM 823 N N . GLY A 1 101 ? 61.583 19.680 6.214 1.00 54.78 101 GLY A N 1
ATOM 824 C CA . GLY A 1 101 ? 62.985 20.105 6.134 1.00 54.78 101 GLY A CA 1
ATOM 825 C C . GLY A 1 101 ? 63.207 21.606 6.297 1.00 54.78 101 GLY A C 1
ATOM 826 O O . GLY A 1 101 ? 63.856 22.192 5.444 1.00 54.78 101 GLY A O 1
ATOM 827 N N . SER A 1 102 ? 62.676 22.241 7.346 1.00 51.53 102 SER A N 1
ATOM 828 C CA . SER A 1 102 ? 63.129 23.582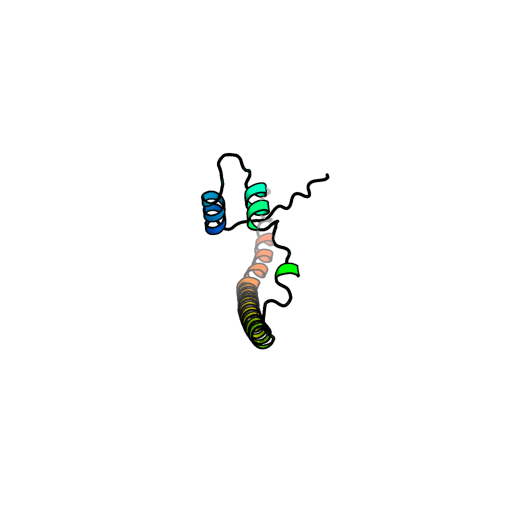 7.766 1.00 51.53 102 SER A CA 1
ATOM 829 C C . SER A 1 102 ? 62.589 23.965 9.150 1.00 51.53 102 SER A C 1
ATOM 831 O O . SER A 1 102 ? 61.640 24.738 9.246 1.00 51.53 102 SER A O 1
ATOM 833 N N . ALA A 1 103 ? 63.167 23.420 10.223 1.00 49.28 103 ALA A N 1
ATOM 834 C CA . ALA A 1 103 ? 63.092 24.028 11.558 1.00 49.28 103 ALA A CA 1
ATOM 835 C C . ALA A 1 103 ? 64.100 23.379 12.519 1.00 49.28 103 ALA A C 1
ATOM 837 O O . ALA A 1 103 ? 63.723 22.559 13.352 1.00 49.28 103 ALA A O 1
ATOM 838 N N . THR A 1 104 ? 65.383 23.735 12.417 1.00 50.22 104 THR A N 1
ATOM 839 C CA . THR A 1 104 ? 66.257 23.843 13.600 1.00 50.22 104 THR A CA 1
ATOM 840 C C . THR A 1 104 ? 67.432 24.770 13.273 1.00 50.22 104 THR A C 1
ATOM 842 O O . THR A 1 104 ? 68.345 24.412 12.532 1.00 50.22 104 THR A O 1
ATOM 845 N N . THR A 1 105 ? 67.369 25.994 13.783 1.00 46.66 105 THR A N 1
ATOM 846 C CA . THR A 1 105 ? 68.510 26.860 14.107 1.00 46.66 105 THR A CA 1
ATOM 847 C C . THR A 1 105 ? 68.242 27.363 15.510 1.00 46.66 105 THR A C 1
ATOM 849 O O . THR A 1 105 ? 67.056 27.669 15.778 1.00 46.66 105 THR A O 1
#

Secondary structure (DSSP, 8-state):
-----------HHHHHHHHHT--TT--HHHHHHHHHTT--GGGGTT-S-HHHHHHHHHHHHHHHHHHHHHHHHHHHHHHHHHHHHGGGSSTHHHHHHHSSS----

Radius of gyration: 27.92 Å; chains: 1; bounding box: 79×42×42 Å